Protein AF-A0AAN8GJJ8-F1 (afdb_monomer_lite)

Structure (mmCIF, N/CA/C/O backbone):
data_AF-A0AAN8GJJ8-F1
#
_entry.id   AF-A0AAN8GJJ8-F1
#
loop_
_atom_site.group_PDB
_atom_site.id
_atom_site.type_symbol
_atom_site.label_atom_id
_atom_site.label_alt_id
_atom_site.label_comp_id
_atom_site.label_asym_id
_atom_site.label_entity_id
_atom_site.label_seq_id
_atom_site.pdbx_PDB_ins_code
_atom_site.Cartn_x
_atom_site.Cartn_y
_atom_site.Cartn_z
_atom_site.occupancy
_atom_site.B_iso_or_equiv
_atom_site.auth_seq_id
_atom_site.auth_comp_id
_atom_site.auth_asym_id
_atom_site.auth_atom_id
_atom_site.pdbx_PDB_model_num
ATOM 1 N N . MET A 1 1 ? -5.379 16.843 -16.631 1.00 29.94 1 MET A N 1
ATOM 2 C CA . MET A 1 1 ? -6.095 15.553 -16.731 1.00 29.94 1 MET A CA 1
ATOM 3 C C . MET A 1 1 ? -6.011 14.908 -15.359 1.00 29.94 1 MET A C 1
ATOM 5 O O . MET A 1 1 ? -4.917 14.645 -14.887 1.00 29.94 1 MET A O 1
ATOM 9 N N . SER A 1 2 ? -7.141 14.876 -14.654 1.00 36.12 2 SER A N 1
ATOM 10 C CA . SER A 1 2 ? -7.225 14.644 -13.209 1.00 36.12 2 SER A CA 1
ATOM 11 C C . SER A 1 2 ? -7.318 13.144 -12.927 1.00 36.12 2 SER A C 1
ATOM 13 O O . SER A 1 2 ? -8.387 12.552 -13.065 1.00 36.12 2 SER A O 1
ATOM 15 N N . GLY A 1 3 ? -6.189 12.519 -12.588 1.00 37.41 3 GLY A N 1
ATOM 16 C CA . GLY A 1 3 ? -6.144 11.140 -12.110 1.00 37.41 3 GLY A CA 1
ATOM 17 C C . GLY A 1 3 ? -6.684 11.077 -10.685 1.00 37.41 3 GLY A C 1
ATOM 18 O O . GLY A 1 3 ? -5.934 11.213 -9.725 1.00 37.41 3 GLY A O 1
ATOM 19 N N . ARG A 1 4 ? -8.003 10.930 -10.532 1.00 44.75 4 ARG A N 1
ATOM 20 C CA . ARG A 1 4 ? -8.627 10.644 -9.233 1.00 44.75 4 ARG A CA 1
ATOM 21 C C . ARG A 1 4 ? -8.047 9.333 -8.693 1.00 44.75 4 ARG A C 1
ATOM 23 O O . ARG A 1 4 ? -8.245 8.276 -9.284 1.00 44.75 4 ARG A O 1
ATOM 30 N N . ASN A 1 5 ? -7.354 9.404 -7.560 1.00 48.28 5 ASN A N 1
ATOM 31 C CA . ASN A 1 5 ? -6.846 8.245 -6.829 1.00 48.28 5 ASN A CA 1
ATOM 32 C C . ASN A 1 5 ? -8.023 7.386 -6.323 1.00 48.28 5 ASN A C 1
ATOM 34 O O . ASN A 1 5 ? -8.557 7.632 -5.243 1.00 48.28 5 ASN A O 1
ATOM 38 N N . GLY A 1 6 ? -8.436 6.385 -7.109 1.00 47.00 6 GLY A N 1
ATOM 39 C CA . GLY A 1 6 ? -9.553 5.474 -6.805 1.00 47.00 6 GLY A CA 1
ATOM 40 C C . GLY A 1 6 ? -9.391 4.638 -5.524 1.00 47.00 6 GLY A C 1
ATOM 41 O O . GLY A 1 6 ? -10.379 4.126 -5.003 1.00 47.00 6 GLY A O 1
ATOM 42 N N . LEU A 1 7 ? -8.179 4.561 -4.964 1.00 52.81 7 LEU A N 1
ATOM 43 C CA . LEU A 1 7 ? -7.879 3.847 -3.717 1.00 52.81 7 LEU A CA 1
ATOM 44 C C . LEU A 1 7 ? -8.438 4.544 -2.467 1.00 52.81 7 LEU A C 1
ATOM 46 O O . LEU A 1 7 ? -8.927 3.879 -1.556 1.00 52.81 7 LEU A O 1
ATOM 50 N N . VAL A 1 8 ? -8.448 5.885 -2.455 1.00 54.84 8 VAL A N 1
ATOM 51 C CA . VAL A 1 8 ? -9.035 6.663 -1.352 1.00 54.84 8 VAL A CA 1
ATOM 52 C C . VAL A 1 8 ? -10.521 6.336 -1.222 1.00 54.84 8 VAL A C 1
ATOM 54 O O . VAL A 1 8 ? -11.029 6.226 -0.116 1.00 54.84 8 VAL A O 1
ATOM 57 N N . SER A 1 9 ? -11.223 6.115 -2.335 1.00 55.16 9 SER A N 1
ATOM 58 C CA . SER A 1 9 ? -12.641 5.750 -2.324 1.00 55.16 9 SER A CA 1
ATOM 59 C C . SER A 1 9 ? -12.918 4.347 -1.787 1.00 55.16 9 SER A C 1
ATOM 61 O O . SER A 1 9 ? -13.904 4.197 -1.077 1.00 55.16 9 SER A O 1
ATOM 63 N N . SER A 1 10 ? -12.095 3.336 -2.084 1.00 54.88 10 SER A N 1
ATOM 64 C CA . SER A 1 10 ? -12.319 1.965 -1.590 1.00 54.88 10 SER A CA 1
ATOM 65 C C . SER A 1 10 ? -12.007 1.837 -0.099 1.00 54.88 10 SER A C 1
ATOM 67 O O . SER A 1 10 ? -12.840 1.328 0.644 1.00 54.88 10 SER A O 1
ATOM 69 N N . ILE A 1 11 ? -10.886 2.409 0.359 1.00 64.12 11 ILE A N 1
ATOM 70 C CA . ILE A 1 11 ? -10.545 2.462 1.791 1.00 64.12 11 ILE A CA 1
ATOM 71 C C . ILE A 1 11 ? -11.583 3.297 2.550 1.00 64.12 11 ILE A C 1
ATOM 73 O O . ILE A 1 11 ? -12.114 2.849 3.562 1.00 64.12 11 ILE A O 1
ATOM 77 N N . ARG A 1 12 ? -11.980 4.469 2.030 1.00 64.06 12 ARG A N 1
ATOM 78 C CA . ARG A 1 12 ? -13.067 5.255 2.642 1.00 64.06 12 ARG A CA 1
ATOM 79 C C . ARG A 1 12 ? -14.399 4.527 2.617 1.00 64.06 12 ARG A C 1
ATOM 81 O O . ARG A 1 12 ? -15.183 4.710 3.539 1.00 64.06 12 ARG A O 1
ATOM 88 N N . ARG A 1 13 ? -14.691 3.729 1.587 1.00 63.00 13 ARG A N 1
ATOM 89 C CA . ARG A 1 13 ? -15.903 2.903 1.541 1.00 63.00 13 ARG A CA 1
ATOM 90 C C . ARG A 1 13 ? -15.885 1.831 2.618 1.00 63.00 13 ARG A C 1
ATOM 92 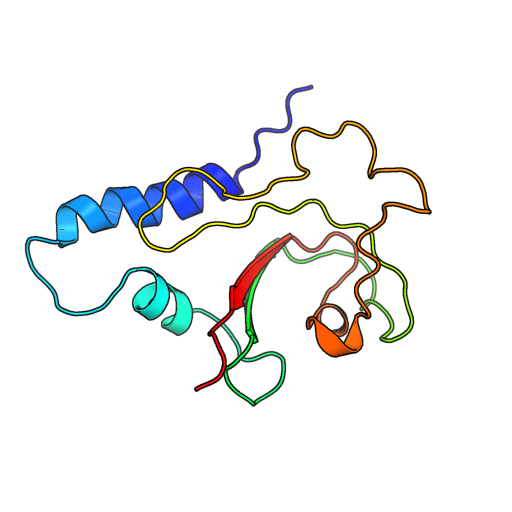O O . ARG A 1 13 ? -16.928 1.654 3.224 1.00 63.00 13 ARG A O 1
ATOM 99 N N . LEU A 1 14 ? -14.755 1.173 2.870 1.00 63.41 14 LEU A N 1
ATOM 100 C CA . LEU A 1 14 ? -14.627 0.216 3.974 1.00 63.41 14 LEU A CA 1
ATOM 101 C C . LEU A 1 14 ? -14.832 0.928 5.315 1.00 63.41 14 LEU A C 1
ATOM 103 O O . LEU A 1 14 ? -15.791 0.626 6.016 1.00 63.41 14 LEU A O 1
ATOM 107 N N . ILE A 1 15 ? -14.078 2.002 5.572 1.00 64.44 15 ILE A N 1
ATOM 108 C CA . ILE A 1 15 ? -14.192 2.798 6.808 1.00 64.44 15 ILE A CA 1
ATOM 109 C C . ILE A 1 15 ? -15.632 3.315 7.027 1.00 64.44 15 ILE A C 1
ATOM 111 O O . ILE A 1 15 ? -1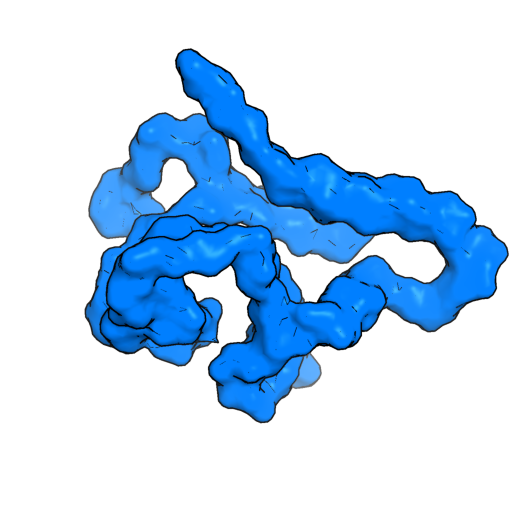6.185 3.194 8.119 1.00 64.44 15 ILE A O 1
ATOM 115 N N . SER A 1 16 ? -16.279 3.863 5.990 1.00 61.47 16 SER A N 1
ATOM 116 C CA . SER A 1 16 ? -17.633 4.443 6.091 1.00 61.47 16 SER A CA 1
ATOM 117 C C . SER A 1 16 ? -18.768 3.414 6.088 1.00 61.47 16 SER A C 1
ATOM 119 O O . SER A 1 16 ? -19.798 3.636 6.729 1.00 61.47 16 SER A O 1
ATOM 121 N N . ALA A 1 17 ? -18.620 2.287 5.385 1.00 58.25 17 ALA A N 1
ATOM 122 C CA . ALA A 1 17 ? -19.568 1.177 5.469 1.00 58.25 17 ALA A CA 1
ATOM 123 C C . ALA A 1 17 ? -19.502 0.518 6.853 1.00 58.25 17 ALA A C 1
ATOM 125 O O . ALA A 1 17 ? -20.533 0.104 7.385 1.00 58.25 17 ALA A O 1
ATOM 126 N N . GLU A 1 18 ? -18.322 0.494 7.469 1.00 57.22 18 GLU A N 1
ATOM 127 C CA . GLU A 1 18 ? -18.098 -0.137 8.764 1.00 57.22 18 GLU A CA 1
ATOM 128 C C . GLU A 1 18 ? -18.510 0.728 9.953 1.00 57.22 18 GLU A C 1
ATOM 130 O O . GLU A 1 18 ? -19.017 0.182 10.930 1.00 57.22 18 GLU A O 1
ATOM 135 N N . GLU A 1 19 ? -18.467 2.065 9.866 1.00 59.62 19 GLU A N 1
ATOM 136 C CA . GLU A 1 19 ? -19.136 2.918 10.866 1.00 59.62 19 GLU A CA 1
ATOM 137 C C . GLU A 1 19 ? -20.628 2.578 11.022 1.00 59.62 19 GLU A C 1
ATOM 139 O O . GLU A 1 19 ? -21.194 2.698 12.111 1.00 59.62 19 GLU A O 1
ATOM 144 N N . ARG A 1 20 ? -21.270 2.093 9.951 1.00 54.94 20 ARG A N 1
ATOM 145 C CA . ARG A 1 20 ? -22.667 1.636 9.980 1.00 54.94 20 ARG A CA 1
ATOM 146 C C . ARG A 1 20 ? -22.810 0.231 10.585 1.00 54.94 20 ARG A C 1
ATOM 148 O O . ARG A 1 20 ? -23.851 -0.046 11.180 1.00 54.94 20 ARG A O 1
ATOM 155 N N . LEU A 1 21 ? -21.780 -0.615 10.482 1.00 51.88 21 LEU A N 1
ATOM 156 C CA . LEU A 1 21 ? -21.692 -1.977 11.044 1.00 51.88 21 LEU A CA 1
ATOM 157 C C . LEU A 1 21 ? -21.155 -2.035 12.484 1.00 51.88 21 LEU A C 1
ATOM 159 O O . LEU A 1 21 ? -21.395 -3.034 13.163 1.00 51.88 21 LEU A O 1
ATOM 163 N N . ARG A 1 22 ? -20.533 -0.960 12.997 1.00 54.03 22 ARG A N 1
ATOM 164 C CA . ARG A 1 22 ? -20.157 -0.778 14.420 1.00 54.03 22 ARG A CA 1
ATOM 165 C C . ARG A 1 22 ? -21.319 -0.992 15.395 1.00 54.03 22 ARG A C 1
ATOM 167 O O . ARG A 1 22 ? -21.105 -1.133 16.593 1.00 54.03 22 ARG A O 1
ATOM 174 N N . ARG A 1 23 ? -22.557 -1.014 14.899 1.00 54.28 23 ARG A N 1
ATOM 175 C CA . ARG A 1 23 ? -23.749 -1.327 15.690 1.00 54.28 23 ARG A CA 1
ATOM 176 C C . ARG A 1 23 ? -23.981 -2.830 15.889 1.00 54.28 23 ARG A C 1
ATOM 178 O O . ARG A 1 23 ? -24.873 -3.158 16.663 1.00 54.28 23 ARG A O 1
ATOM 185 N N . THR A 1 24 ? -23.241 -3.727 15.220 1.00 55.31 24 THR A N 1
ATOM 186 C CA . THR A 1 24 ? -23.624 -5.153 15.168 1.00 55.31 24 THR A CA 1
ATOM 187 C C . THR A 1 24 ? -22.531 -6.237 15.267 1.00 55.31 24 THR A C 1
ATOM 189 O O . THR A 1 24 ? -22.916 -7.319 15.686 1.00 55.31 24 THR A O 1
ATOM 192 N N . HIS A 1 25 ? -21.228 -6.059 14.963 1.00 56.31 25 HIS A N 1
ATOM 193 C CA . HIS A 1 25 ? -20.255 -7.191 15.038 1.00 56.31 25 HIS A CA 1
ATOM 194 C C . HIS A 1 25 ? -18.795 -6.831 15.425 1.00 56.31 25 HIS A C 1
ATOM 196 O O . HIS A 1 25 ? -18.411 -5.668 15.433 1.00 56.31 25 HIS A O 1
ATOM 202 N N . SER A 1 26 ? -18.021 -7.865 15.792 1.00 65.50 26 SER A N 1
ATOM 203 C CA . SER A 1 26 ? -16.989 -7.954 16.847 1.00 65.50 26 SER A CA 1
ATOM 204 C C . SER A 1 26 ? -15.505 -7.973 16.413 1.00 65.50 26 SER A C 1
ATOM 206 O O . SER A 1 26 ? -14.673 -8.446 17.180 1.00 65.50 26 SER A O 1
ATOM 208 N N . THR A 1 27 ? -15.161 -7.508 15.212 1.00 75.12 27 THR A N 1
ATOM 209 C CA . THR A 1 27 ? -13.781 -7.528 14.662 1.00 75.12 27 THR A CA 1
ATOM 210 C C . THR A 1 27 ? -13.414 -6.172 14.072 1.00 75.12 27 THR A C 1
ATOM 212 O O . THR A 1 27 ? -14.294 -5.467 13.571 1.00 75.12 27 THR A O 1
ATOM 215 N N . SER A 1 28 ? -12.135 -5.802 14.139 1.00 82.44 28 SER A N 1
ATOM 216 C CA . SER A 1 28 ? -11.660 -4.478 13.718 1.00 82.44 28 SER A CA 1
ATOM 217 C C . SER A 1 28 ? -11.630 -4.310 12.182 1.00 82.44 28 SER A C 1
ATOM 219 O O . SER A 1 28 ? -11.558 -5.311 11.463 1.00 82.44 28 SER A O 1
ATOM 221 N N . PRO A 1 29 ? -11.659 -3.073 11.641 1.00 81.00 29 PRO A N 1
ATOM 222 C CA . PRO A 1 29 ? -11.549 -2.813 10.203 1.00 81.00 29 PRO A CA 1
ATOM 223 C C . PRO A 1 29 ? -10.334 -3.468 9.551 1.00 81.00 29 PRO A C 1
ATOM 225 O O . PRO A 1 29 ? -10.431 -4.072 8.482 1.00 81.00 29 PRO A O 1
ATOM 228 N N . PHE A 1 30 ? -9.164 -3.382 10.191 1.00 84.94 30 PHE A N 1
ATOM 229 C CA . PHE A 1 30 ? -7.967 -4.005 9.644 1.00 84.94 30 PHE A CA 1
ATOM 230 C C . PHE A 1 30 ? -8.026 -5.524 9.772 1.00 84.94 30 PHE A C 1
ATOM 232 O O . PHE A 1 30 ? -7.599 -6.195 8.842 1.00 84.94 30 PHE A O 1
ATOM 239 N N . GLU A 1 31 ? -8.611 -6.096 10.828 1.00 83.94 31 GLU A N 1
ATOM 240 C CA . GLU A 1 31 ? -8.850 -7.546 10.889 1.00 83.94 31 GLU A CA 1
ATOM 241 C C . GLU A 1 31 ? -9.746 -8.046 9.753 1.00 83.94 31 GLU A C 1
ATOM 243 O O . GLU A 1 31 ? -9.474 -9.104 9.188 1.00 83.94 31 GLU A O 1
ATOM 248 N N . GLN A 1 32 ? -10.783 -7.291 9.385 1.00 82.06 32 GLN A N 1
ATOM 249 C CA . GLN A 1 32 ? -11.648 -7.628 8.253 1.00 82.06 32 GLN A CA 1
ATOM 250 C C . GLN A 1 32 ? -10.886 -7.551 6.929 1.00 82.06 32 GLN A C 1
ATOM 252 O O . GLN A 1 32 ? -10.945 -8.489 6.135 1.00 82.06 32 GLN A O 1
ATOM 257 N N . LEU A 1 33 ? -10.108 -6.484 6.726 1.00 81.25 33 LEU A N 1
ATOM 258 C CA . LEU A 1 33 ? -9.256 -6.336 5.547 1.00 81.25 33 LEU A CA 1
ATOM 259 C C . LEU A 1 33 ? -8.251 -7.492 5.428 1.00 81.25 33 LEU A C 1
ATOM 261 O O . LEU A 1 33 ? -8.113 -8.075 4.357 1.00 81.25 33 LEU A O 1
ATOM 265 N N . ARG A 1 34 ? -7.598 -7.885 6.531 1.00 85.56 34 ARG A N 1
ATOM 266 C CA . ARG A 1 34 ? -6.603 -8.974 6.559 1.00 85.56 34 ARG A CA 1
ATOM 267 C C . ARG A 1 34 ? -7.139 -10.297 6.008 1.00 85.56 34 ARG A C 1
ATOM 269 O O . ARG A 1 34 ? -6.358 -11.054 5.443 1.00 85.56 34 ARG A O 1
ATOM 276 N N . GLN A 1 35 ? -8.439 -10.576 6.132 1.00 84.75 35 GLN A N 1
ATOM 277 C CA . GLN A 1 35 ? -9.055 -11.809 5.613 1.00 84.75 35 GLN A CA 1
ATOM 278 C C . GLN A 1 35 ? -9.007 -11.911 4.081 1.00 84.75 35 GLN A C 1
ATOM 280 O O . GLN A 1 35 ? -9.160 -13.002 3.537 1.00 84.75 35 GLN A O 1
ATOM 285 N N . GLN A 1 36 ? -8.810 -10.788 3.389 1.00 82.12 36 GLN A N 1
ATOM 286 C CA . GLN A 1 36 ? -8.766 -10.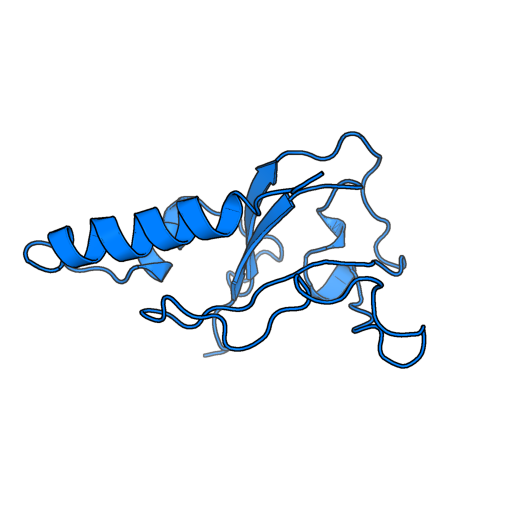699 1.928 1.00 82.12 36 GLN A CA 1
ATOM 287 C C . GLN A 1 36 ? -7.331 -10.593 1.386 1.00 82.12 36 GLN A C 1
ATOM 289 O O . GLN A 1 36 ? -7.132 -10.576 0.173 1.00 82.12 36 GLN A O 1
ATOM 294 N N . MET A 1 37 ? -6.328 -10.528 2.267 1.00 87.62 37 MET A N 1
ATOM 295 C CA . MET A 1 37 ? -4.932 -10.295 1.903 1.00 87.62 37 MET A CA 1
ATOM 296 C C . MET A 1 37 ? -4.106 -11.582 1.953 1.00 87.62 37 MET A C 1
ATOM 298 O O . MET A 1 37 ? -4.392 -12.505 2.712 1.00 87.62 37 MET A O 1
ATOM 302 N N . SER A 1 38 ? -3.039 -11.620 1.160 1.00 89.25 38 SER A N 1
ATOM 303 C CA . SER A 1 38 ? -2.054 -12.703 1.155 1.00 89.25 38 SER A CA 1
ATOM 304 C C . SER A 1 38 ? -0.821 -12.318 1.963 1.00 89.25 38 SER A C 1
ATOM 306 O O . SER A 1 38 ? -0.379 -11.171 1.913 1.00 89.25 38 SER A O 1
ATOM 308 N N . ASP A 1 39 ? -0.258 -13.274 2.697 1.00 89.38 39 ASP A N 1
ATOM 309 C CA . ASP A 1 39 ? 0.996 -13.087 3.425 1.00 89.38 39 ASP A CA 1
ATOM 310 C C . ASP A 1 39 ? 2.183 -13.101 2.459 1.00 89.38 39 ASP A C 1
ATOM 312 O O . ASP A 1 39 ? 2.374 -14.065 1.716 1.00 89.38 39 ASP A O 1
ATOM 316 N N . VAL A 1 40 ? 2.949 -12.010 2.446 1.00 86.56 40 VAL A N 1
ATOM 317 C CA . VAL A 1 40 ? 4.050 -11.821 1.493 1.00 86.56 40 VAL A CA 1
ATOM 318 C C . VAL A 1 40 ? 5.351 -12.435 2.001 1.00 86.56 40 VAL A C 1
ATOM 320 O O . VAL A 1 40 ? 6.151 -12.914 1.201 1.00 86.56 40 VAL A O 1
ATOM 323 N N . LEU A 1 41 ? 5.573 -12.407 3.318 1.00 83.00 41 LEU A N 1
ATOM 324 C CA . LEU A 1 41 ? 6.820 -12.863 3.941 1.00 83.00 41 LEU A CA 1
ATOM 325 C C . LEU A 1 41 ? 6.669 -14.217 4.648 1.00 83.00 41 LEU A C 1
ATOM 327 O O . LEU A 1 41 ? 7.669 -14.862 4.954 1.00 83.00 41 LEU A O 1
ATOM 331 N N . GLY A 1 42 ? 5.434 -14.666 4.881 1.00 86.38 42 GLY A N 1
ATOM 332 C CA . GLY A 1 42 ? 5.125 -15.912 5.585 1.00 86.38 42 GLY A CA 1
ATOM 333 C C . GLY A 1 42 ? 5.131 -15.784 7.113 1.00 86.38 42 GLY A C 1
ATOM 334 O O . GLY A 1 42 ? 5.028 -16.799 7.802 1.00 86.38 42 GLY A O 1
ATOM 335 N N . ASP A 1 43 ? 5.279 -14.567 7.647 1.00 86.00 43 ASP A N 1
ATOM 336 C CA . ASP A 1 43 ? 5.333 -14.259 9.082 1.00 86.00 43 ASP A CA 1
ATOM 337 C C . ASP A 1 43 ? 4.091 -13.507 9.597 1.00 86.00 43 ASP A C 1
ATOM 339 O O . ASP A 1 43 ? 4.025 -13.141 10.770 1.00 86.00 43 ASP A O 1
ATOM 343 N N . GLN A 1 44 ? 3.098 -13.276 8.732 1.00 87.44 44 GLN A N 1
ATOM 344 C CA . GLN A 1 44 ? 1.898 -12.469 8.974 1.00 87.44 44 GLN A CA 1
ATOM 345 C C . GLN A 1 44 ? 2.154 -11.005 9.374 1.00 87.44 44 GLN A C 1
ATOM 347 O O . GLN A 1 44 ? 1.212 -10.303 9.766 1.00 87.44 44 GLN A O 1
ATOM 352 N N . GLY A 1 45 ? 3.395 -10.526 9.266 1.00 86.44 45 GLY A N 1
ATOM 353 C CA . GLY A 1 45 ? 3.778 -9.151 9.562 1.00 86.44 45 GLY A CA 1
ATOM 354 C C . GLY A 1 45 ? 3.362 -8.189 8.453 1.00 86.44 45 GLY A C 1
ATOM 355 O O . GLY A 1 45 ? 2.904 -7.082 8.746 1.00 86.44 45 GLY A O 1
ATOM 356 N N . ILE A 1 46 ? 3.464 -8.630 7.191 1.00 87.19 46 ILE A N 1
ATOM 357 C CA . ILE A 1 46 ? 3.071 -7.863 6.002 1.00 87.19 46 ILE A CA 1
ATOM 358 C C . ILE A 1 46 ? 2.102 -8.683 5.150 1.00 87.19 46 ILE A C 1
ATOM 360 O O . ILE A 1 46 ? 2.486 -9.661 4.506 1.00 87.19 46 ILE A O 1
ATOM 364 N N . LEU A 1 47 ? 0.850 -8.229 5.089 1.00 87.81 47 LEU A N 1
ATOM 365 C CA . LEU A 1 47 ? -0.147 -8.775 4.172 1.00 87.81 47 LEU A CA 1
ATOM 366 C C . LEU A 1 47 ? -0.376 -7.820 2.995 1.00 87.81 47 LEU A C 1
ATOM 368 O O . LEU A 1 47 ? -0.339 -6.600 3.174 1.00 87.81 47 LEU A O 1
ATOM 372 N N . LYS A 1 48 ? -0.644 -8.368 1.806 1.00 87.69 48 LYS A N 1
ATOM 373 C CA . LYS A 1 48 ? -0.847 -7.635 0.546 1.00 87.69 48 LYS A CA 1
ATOM 374 C C . LYS A 1 48 ? -2.133 -8.066 -0.164 1.00 87.69 48 LYS A C 1
ATOM 376 O O . LYS A 1 48 ? -2.425 -9.253 -0.275 1.00 87.69 48 LYS A O 1
ATOM 381 N N . GLU A 1 49 ? -2.862 -7.095 -0.704 1.00 86.62 49 GLU A N 1
ATOM 382 C CA . GLU A 1 49 ? -3.925 -7.303 -1.697 1.00 86.62 49 GLU A CA 1
ATOM 383 C C . GLU A 1 49 ? -3.571 -6.527 -2.970 1.00 86.62 49 GLU A C 1
ATOM 385 O O . GLU A 1 49 ? -3.284 -5.325 -2.915 1.00 86.62 49 GLU A O 1
ATOM 390 N N . VAL A 1 50 ? -3.599 -7.208 -4.120 1.00 85.19 50 VAL A N 1
ATOM 391 C CA . VAL A 1 50 ? -3.411 -6.585 -5.437 1.00 85.19 50 VAL A CA 1
ATOM 392 C C . VAL A 1 50 ? -4.732 -5.961 -5.880 1.00 85.19 50 VAL A C 1
ATOM 394 O O . VAL A 1 50 ? -5.698 -6.667 -6.152 1.00 85.19 50 VAL A O 1
ATOM 397 N N . ILE A 1 51 ? -4.773 -4.631 -5.976 1.00 83.62 51 ILE A N 1
ATOM 398 C CA . ILE A 1 51 ? -5.964 -3.883 -6.413 1.00 83.62 51 ILE A CA 1
ATOM 399 C C . ILE A 1 51 ? -6.002 -3.766 -7.937 1.00 83.62 51 ILE A C 1
ATOM 401 O O . ILE A 1 51 ? -7.067 -3.814 -8.550 1.00 83.62 51 ILE A O 1
ATOM 405 N N . GLN A 1 52 ? -4.835 -3.573 -8.548 1.00 83.69 52 GLN A N 1
ATOM 406 C CA . GLN A 1 52 ? -4.663 -3.534 -9.992 1.00 83.69 52 GLN A CA 1
ATOM 407 C C . GLN A 1 52 ? -3.347 -4.237 -10.333 1.00 83.69 52 GLN A C 1
ATOM 409 O O . GLN A 1 52 ? -2.306 -3.773 -9.853 1.00 83.69 52 GLN A O 1
ATOM 414 N N . PRO A 1 53 ? -3.381 -5.323 -11.128 1.00 83.06 53 PRO A N 1
ATOM 415 C CA . PRO A 1 53 ? -2.162 -5.981 -11.574 1.00 83.06 53 PRO A CA 1
ATOM 416 C C . PRO A 1 53 ? -1.336 -5.021 -12.434 1.00 83.06 53 PRO A C 1
ATOM 418 O O . PRO A 1 53 ? -1.896 -4.172 -13.135 1.00 83.06 53 PRO A O 1
ATOM 421 N N . GLY A 1 54 ? -0.015 -5.147 -12.346 1.00 84.38 54 GLY A N 1
ATOM 422 C CA . GLY A 1 54 ? 0.888 -4.530 -13.310 1.00 84.38 54 GLY A CA 1
ATOM 423 C C . GLY A 1 54 ? 0.909 -5.328 -14.615 1.00 84.38 54 GLY A C 1
ATOM 424 O O . GLY A 1 54 ? 0.527 -6.494 -14.641 1.00 84.38 54 GLY A O 1
ATOM 425 N N . ASP A 1 55 ? 1.375 -4.702 -15.693 1.00 84.38 55 ASP A N 1
ATOM 426 C CA . ASP A 1 55 ? 1.575 -5.369 -16.992 1.00 84.38 55 ASP A CA 1
ATOM 427 C C . ASP A 1 55 ? 3.061 -5.680 -17.268 1.00 84.38 55 ASP A C 1
ATOM 429 O O . ASP A 1 55 ? 3.415 -6.200 -18.329 1.00 84.38 55 ASP A O 1
ATOM 433 N N . GLY A 1 56 ? 3.959 -5.320 -16.344 1.00 82.00 56 GLY A N 1
ATOM 434 C CA . GLY A 1 56 ? 5.400 -5.516 -16.501 1.00 82.00 56 GLY A CA 1
ATOM 435 C C . GLY A 1 56 ? 5.953 -6.718 -15.734 1.00 82.00 56 GLY A C 1
ATOM 436 O O . GLY A 1 56 ? 5.227 -7.378 -15.000 1.00 82.00 56 GLY A O 1
ATOM 437 N N . PRO A 1 57 ? 7.254 -7.015 -15.899 1.00 82.50 57 PRO A N 1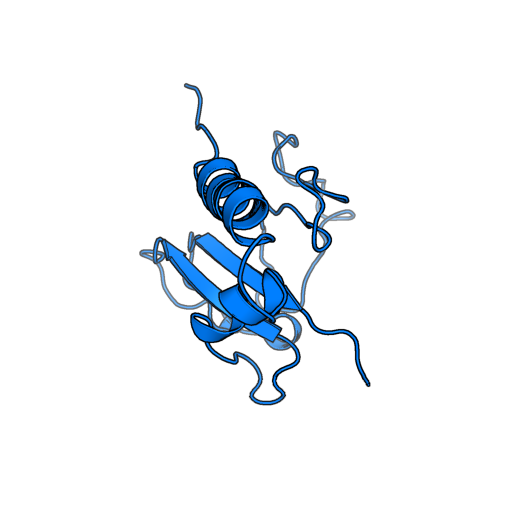
ATOM 438 C CA . PRO A 1 57 ? 7.883 -8.130 -15.207 1.00 82.50 57 PRO A CA 1
ATOM 439 C C . PRO A 1 57 ? 7.933 -7.896 -13.686 1.00 82.50 57 PRO A C 1
ATOM 441 O O . PRO A 1 57 ? 7.923 -6.734 -13.252 1.00 82.50 57 PRO A O 1
ATOM 444 N N . PRO A 1 58 ? 8.095 -8.976 -12.899 1.00 83.25 58 PRO A N 1
ATOM 445 C CA . PRO A 1 58 ? 8.330 -8.879 -11.466 1.00 83.25 58 PRO A CA 1
ATOM 446 C C . PRO A 1 58 ? 9.532 -7.990 -11.150 1.00 83.25 58 PRO A C 1
ATOM 448 O O . PRO A 1 58 ? 10.564 -8.036 -11.833 1.00 83.25 58 PRO A O 1
ATOM 451 N N . VAL A 1 59 ? 9.411 -7.191 -10.095 1.00 83.12 59 VAL A N 1
ATOM 452 C CA . VAL A 1 59 ? 10.477 -6.314 -9.613 1.00 83.12 59 VAL A CA 1
ATOM 453 C C . VAL A 1 59 ? 11.600 -7.161 -8.992 1.00 83.12 59 VAL A C 1
ATOM 455 O O . VAL A 1 59 ? 11.353 -7.895 -8.036 1.00 83.12 59 VAL A O 1
ATOM 458 N N . PRO A 1 60 ? 12.856 -7.049 -9.469 1.00 81.69 60 PRO A N 1
ATOM 459 C CA . PRO A 1 60 ? 13.983 -7.756 -8.862 1.00 81.69 60 PRO A CA 1
ATOM 460 C C . PRO A 1 60 ? 14.202 -7.358 -7.395 1.00 81.69 60 PRO A C 1
ATOM 462 O O . PRO A 1 60 ? 14.082 -6.185 -7.047 1.00 81.69 60 PRO A O 1
ATOM 465 N N . GLU A 1 61 ? 14.616 -8.301 -6.545 1.00 79.25 61 GLU A N 1
ATOM 466 C CA . GLU A 1 61 ? 14.815 -8.065 -5.101 1.00 79.25 61 GLU A CA 1
ATOM 467 C C . GLU A 1 61 ? 15.794 -6.920 -4.793 1.00 79.25 61 GLU A C 1
ATOM 469 O O . GLU A 1 61 ? 15.598 -6.157 -3.852 1.00 79.25 61 GLU A O 1
ATOM 474 N N . ASN A 1 62 ? 16.833 -6.761 -5.615 1.00 78.81 62 ASN A N 1
ATOM 475 C CA . ASN A 1 62 ? 17.852 -5.720 -5.472 1.00 78.81 62 ASN A CA 1
ATOM 476 C C . ASN A 1 62 ? 17.511 -4.413 -6.214 1.00 78.81 62 ASN A C 1
ATOM 478 O O . ASN A 1 62 ? 18.345 -3.503 -6.286 1.00 78.81 62 ASN A O 1
ATOM 482 N N . ALA A 1 63 ? 16.320 -4.318 -6.807 1.00 76.75 63 ALA A N 1
ATOM 483 C CA . ALA A 1 63 ? 15.900 -3.134 -7.530 1.00 76.75 63 ALA A CA 1
ATOM 484 C C . ALA A 1 63 ? 15.569 -1.986 -6.573 1.00 76.75 63 ALA A C 1
ATOM 486 O O . ALA A 1 63 ? 15.228 -2.155 -5.406 1.00 76.75 63 ALA A O 1
ATOM 487 N N . SER A 1 64 ? 15.658 -0.768 -7.099 1.00 76.19 64 SER A N 1
ATOM 488 C CA . SER A 1 64 ? 15.187 0.425 -6.403 1.00 76.19 64 SER A CA 1
ATOM 489 C C . SER A 1 64 ? 13.886 0.881 -7.021 1.00 76.19 64 SER A C 1
ATOM 491 O O . SER A 1 64 ? 13.852 1.259 -8.190 1.00 76.19 64 SER A O 1
ATOM 493 N N . VAL A 1 65 ? 12.825 0.868 -6.224 1.00 76.88 65 VAL A N 1
ATOM 494 C CA . VAL A 1 65 ? 11.484 1.228 -6.680 1.00 76.88 65 VAL A CA 1
ATOM 495 C C . VAL A 1 65 ? 11.160 2.692 -6.396 1.00 76.88 65 VAL A C 1
ATOM 497 O O . VAL A 1 65 ? 11.739 3.330 -5.514 1.00 76.88 65 VAL A O 1
ATOM 500 N N . ILE A 1 66 ? 10.229 3.235 -7.176 1.00 76.88 66 ILE A N 1
ATOM 501 C CA . ILE A 1 66 ? 9.534 4.488 -6.878 1.00 76.88 66 ILE A CA 1
ATOM 502 C C . ILE A 1 66 ? 8.089 4.111 -6.604 1.00 76.88 66 ILE A C 1
ATOM 504 O O . ILE A 1 66 ? 7.469 3.441 -7.424 1.00 76.88 66 ILE A O 1
ATOM 508 N N . ALA A 1 67 ? 7.553 4.558 -5.473 1.00 77.00 67 ALA A N 1
ATOM 509 C CA . ALA A 1 67 ? 6.173 4.291 -5.107 1.00 77.00 67 ALA A CA 1
ATOM 510 C C . ALA A 1 67 ? 5.460 5.577 -4.689 1.00 77.00 67 ALA A C 1
ATOM 512 O O . ALA A 1 67 ? 5.959 6.360 -3.874 1.00 77.00 67 ALA A O 1
ATOM 513 N N . HIS A 1 68 ? 4.250 5.757 -5.213 1.00 81.50 68 HIS A N 1
ATOM 514 C CA . HIS A 1 68 ? 3.274 6.642 -4.596 1.00 81.50 68 HIS A CA 1
ATOM 515 C C . HIS A 1 68 ? 2.527 5.858 -3.522 1.00 81.50 68 HIS A C 1
ATOM 517 O O . HIS A 1 68 ? 2.002 4.783 -3.802 1.00 81.50 68 HIS A O 1
ATOM 523 N N . TYR A 1 69 ? 2.462 6.392 -2.305 1.00 83.56 69 TYR A N 1
ATOM 524 C CA . TYR A 1 69 ? 1.800 5.722 -1.192 1.00 83.56 69 TYR A CA 1
ATOM 525 C C . TYR A 1 69 ? 0.999 6.702 -0.340 1.00 83.56 69 TYR A C 1
ATOM 527 O O . TYR A 1 69 ? 1.210 7.917 -0.371 1.00 83.56 69 TYR A O 1
ATOM 535 N N . SER A 1 70 ? 0.076 6.145 0.436 1.00 84.56 70 SER A N 1
ATOM 536 C CA . SER A 1 70 ? -0.641 6.828 1.507 1.00 84.56 70 SER A CA 1
ATOM 537 C C . SER A 1 70 ? -0.756 5.861 2.683 1.00 84.56 70 SER A C 1
ATOM 539 O O . SER A 1 70 ? -1.316 4.779 2.525 1.00 84.56 70 SER A O 1
ATOM 541 N N . GLY A 1 71 ? -0.198 6.227 3.835 1.00 87.19 71 GLY A N 1
ATOM 542 C CA . GLY A 1 71 ? -0.258 5.439 5.064 1.00 87.19 71 GLY A CA 1
ATOM 543 C C . GLY A 1 71 ? -1.452 5.853 5.916 1.00 87.19 71 GLY A C 1
ATOM 544 O O . GLY A 1 71 ? -1.625 7.039 6.191 1.00 87.19 71 GLY A O 1
ATOM 545 N N . PHE A 1 72 ? -2.263 4.888 6.347 1.00 86.25 72 PHE A N 1
ATOM 546 C CA . PHE A 1 72 ? -3.437 5.110 7.195 1.00 86.25 72 PHE A CA 1
ATOM 547 C C . PHE A 1 72 ? -3.268 4.396 8.533 1.00 86.25 72 PHE A C 1
ATOM 549 O O . PHE A 1 72 ? -2.715 3.300 8.592 1.00 86.25 72 PHE A O 1
ATOM 556 N N . LEU A 1 73 ? -3.770 5.020 9.597 1.00 85.50 73 LEU A N 1
ATOM 557 C CA . LEU A 1 73 ? -3.980 4.354 10.879 1.00 85.50 73 LEU A CA 1
ATOM 558 C C . LEU A 1 73 ? -5.393 3.776 10.917 1.00 85.50 73 LEU A C 1
ATOM 560 O O . LEU A 1 73 ? -6.303 4.305 10.272 1.00 85.50 73 LEU A O 1
ATOM 564 N N . GLU A 1 74 ? -5.581 2.708 11.686 1.00 82.12 74 GLU A N 1
ATOM 565 C CA . GLU A 1 74 ? -6.905 2.126 11.871 1.00 82.12 74 GLU A CA 1
ATOM 566 C C . GLU A 1 74 ? -7.867 3.178 12.439 1.00 82.12 74 GLU A C 1
ATOM 568 O O . GLU A 1 74 ? -7.505 3.956 13.324 1.00 82.12 74 GLU A O 1
ATOM 573 N N . TYR A 1 75 ? -9.089 3.222 11.902 1.00 80.44 75 TYR A N 1
ATOM 574 C CA . TYR A 1 75 ? -10.129 4.205 12.240 1.00 80.44 75 TYR A CA 1
ATOM 575 C C . TYR A 1 75 ? -9.847 5.662 11.844 1.00 80.44 75 TYR A C 1
ATOM 577 O O . TYR A 1 75 ? -10.651 6.532 12.175 1.00 80.44 75 TYR A O 1
ATOM 585 N N . SER A 1 76 ? -8.764 5.936 11.113 1.00 81.75 76 SER A N 1
ATOM 586 C CA . SER A 1 76 ? -8.504 7.252 10.528 1.00 81.75 76 SER A CA 1
ATOM 587 C C . SER A 1 76 ? -8.860 7.261 9.045 1.00 81.75 76 SER A C 1
ATOM 589 O O . SER A 1 76 ? -8.340 6.472 8.257 1.00 81.75 76 SER A O 1
ATOM 591 N N . ASP A 1 77 ? -9.708 8.201 8.635 1.00 76.69 77 ASP A N 1
ATOM 592 C CA . ASP A 1 77 ? -10.028 8.457 7.226 1.00 76.69 77 ASP A CA 1
ATOM 593 C C . ASP A 1 77 ? -9.018 9.405 6.543 1.00 76.69 77 ASP A C 1
ATOM 595 O O . ASP A 1 77 ? -9.083 9.637 5.324 1.00 76.69 77 ASP A O 1
ATOM 599 N N . GLN A 1 78 ? -8.064 9.926 7.323 1.00 80.62 78 GLN A N 1
ATOM 600 C CA . GLN A 1 78 ? -6.954 10.760 6.877 1.00 80.62 78 GLN A CA 1
ATOM 601 C C . GLN A 1 78 ? -5.624 9.999 6.966 1.00 80.62 78 GLN A C 1
ATOM 603 O O . GLN A 1 78 ? -5.362 9.335 7.976 1.00 80.62 78 GLN A O 1
ATOM 608 N N . PRO A 1 79 ? -4.767 10.095 5.931 1.00 84.56 79 PRO A N 1
ATOM 609 C CA . PRO A 1 79 ? -3.455 9.474 5.972 1.00 84.56 79 PRO A CA 1
ATOM 610 C C . PRO A 1 79 ? -2.537 10.213 6.952 1.00 84.56 79 PRO A C 1
ATOM 612 O O . PRO A 1 79 ? -2.553 11.444 7.003 1.00 84.56 79 PRO A O 1
ATOM 615 N N . PHE A 1 80 ? -1.698 9.476 7.683 1.00 84.12 80 PHE A N 1
ATOM 616 C CA . PHE A 1 80 ? -0.647 10.075 8.514 1.00 84.12 80 PHE A CA 1
ATOM 617 C C . PHE A 1 80 ? 0.554 10.534 7.667 1.00 84.12 80 PHE A C 1
ATOM 619 O O . PHE A 1 80 ? 1.250 11.474 8.038 1.00 84.12 80 PHE A O 1
ATOM 626 N N . GLU A 1 81 ? 0.774 9.900 6.509 1.00 84.06 81 GLU A N 1
ATOM 627 C CA . GLU A 1 81 ? 1.806 10.255 5.529 1.00 84.06 81 GLU A CA 1
ATOM 628 C C . GLU A 1 81 ? 1.305 9.928 4.112 1.00 84.06 81 GLU A C 1
ATOM 630 O O . GLU A 1 81 ? 0.634 8.917 3.896 1.00 84.06 81 GLU A O 1
ATOM 635 N N . THR A 1 82 ? 1.595 10.778 3.122 1.00 83.69 82 THR A N 1
ATOM 636 C CA . THR A 1 82 ? 1.266 10.498 1.715 1.00 83.69 82 THR A CA 1
ATOM 637 C C . THR A 1 82 ? 2.213 11.199 0.747 1.00 83.69 82 THR A C 1
ATOM 639 O O . THR A 1 82 ? 2.551 12.368 0.929 1.00 83.69 82 THR A O 1
ATOM 642 N N . THR A 1 83 ? 2.589 10.510 -0.331 1.00 81.31 83 THR A N 1
ATOM 643 C CA . THR A 1 83 ? 3.373 11.073 -1.444 1.00 81.31 83 THR A CA 1
ATOM 644 C C . THR A 1 83 ? 2.522 11.384 -2.673 1.00 81.31 83 THR A C 1
ATOM 646 O O . THR A 1 83 ? 3.041 11.848 -3.685 1.00 81.31 83 THR A O 1
ATOM 649 N N . THR A 1 84 ? 1.200 11.186 -2.611 1.00 73.44 84 THR A N 1
ATOM 650 C CA . THR A 1 84 ? 0.300 11.404 -3.761 1.00 73.44 84 THR A CA 1
ATOM 651 C C . THR A 1 84 ? 0.192 12.864 -4.200 1.00 73.44 84 THR A C 1
ATOM 653 O O . THR A 1 84 ? -0.268 13.133 -5.305 1.00 73.44 84 THR A O 1
ATOM 656 N N . ASN A 1 85 ? 0.584 13.809 -3.341 1.00 69.25 85 ASN A N 1
ATOM 657 C CA . ASN A 1 85 ? 0.573 15.244 -3.646 1.00 69.25 85 ASN A CA 1
ATOM 658 C C . ASN A 1 85 ? 1.905 15.733 -4.239 1.00 69.25 85 ASN A C 1
ATOM 660 O O . ASN A 1 85 ? 2.010 16.893 -4.637 1.00 69.25 85 ASN A O 1
ATOM 664 N N . LEU A 1 86 ? 2.923 14.869 -4.292 1.00 66.31 86 LEU A N 1
ATOM 665 C CA . LEU A 1 86 ? 4.225 15.196 -4.854 1.00 66.31 86 LEU A CA 1
ATOM 666 C C . LEU A 1 86 ? 4.194 14.961 -6.367 1.00 66.31 86 LEU A C 1
ATOM 668 O O . LEU A 1 86 ? 3.884 13.870 -6.840 1.00 66.31 86 LEU A O 1
ATOM 672 N N . LYS A 1 87 ? 4.493 16.019 -7.128 1.00 57.97 87 LYS A N 1
ATOM 673 C CA . LYS A 1 87 ? 4.462 16.012 -8.601 1.00 57.97 87 LYS A CA 1
ATOM 674 C C . LYS A 1 87 ? 5.597 15.182 -9.210 1.00 57.97 87 LYS A C 1
ATOM 676 O O . LYS A 1 87 ? 5.454 14.667 -10.311 1.00 57.97 87 LYS A O 1
ATOM 681 N N . TYR A 1 88 ? 6.689 15.059 -8.466 1.00 55.41 88 TYR A N 1
ATOM 682 C CA . TYR A 1 88 ? 7.799 14.156 -8.717 1.00 55.41 88 TYR A CA 1
ATOM 683 C C . TYR A 1 88 ? 8.097 13.432 -7.403 1.00 55.41 88 TYR A C 1
ATOM 685 O O . TYR A 1 88 ? 7.924 14.043 -6.341 1.00 55.41 88 TYR A O 1
ATOM 693 N N . PRO A 1 89 ? 8.517 12.157 -7.435 1.00 53.56 89 PRO A N 1
ATOM 694 C CA . PRO A 1 89 ? 9.126 11.555 -6.259 1.00 53.56 89 PRO A CA 1
ATOM 695 C C . PRO A 1 89 ? 10.276 12.468 -5.807 1.00 53.56 89 PRO A C 1
ATOM 697 O O . PRO A 1 89 ? 10.932 13.071 -6.659 1.00 53.56 89 PRO A O 1
ATOM 700 N N . PRO A 1 90 ? 10.476 12.648 -4.495 1.00 54.72 90 PRO A N 1
ATOM 701 C CA . PRO A 1 90 ? 11.522 13.537 -4.011 1.00 54.72 90 PRO A CA 1
ATOM 702 C C . PRO A 1 90 ? 12.892 13.064 -4.543 1.00 54.72 90 PRO A C 1
ATOM 704 O O . PRO A 1 90 ? 13.037 11.872 -4.835 1.00 54.72 90 PRO A O 1
ATOM 707 N N . ASP A 1 91 ? 13.835 14.001 -4.738 1.00 49.28 91 ASP A N 1
ATOM 708 C CA . ASP A 1 91 ? 15.161 13.766 -5.347 1.00 49.28 91 ASP A CA 1
ATOM 709 C C . ASP A 1 91 ? 15.832 12.492 -4.804 1.00 49.28 91 ASP A C 1
ATOM 711 O O . ASP A 1 91 ? 15.521 12.058 -3.697 1.00 49.28 91 ASP A O 1
ATOM 715 N N . ASP A 1 92 ? 16.756 11.883 -5.558 1.00 49.44 92 ASP A N 1
ATOM 716 C CA . ASP A 1 92 ? 17.350 10.563 -5.256 1.00 49.44 92 ASP A CA 1
ATOM 717 C C . ASP A 1 92 ? 17.830 10.365 -3.801 1.00 49.44 92 ASP A C 1
ATOM 719 O O . ASP A 1 92 ? 17.836 9.239 -3.303 1.00 49.44 92 ASP A O 1
ATOM 723 N N . GLU A 1 93 ? 18.162 11.453 -3.107 1.00 44.03 93 GLU A N 1
ATOM 724 C CA . GLU A 1 93 ? 18.580 11.507 -1.703 1.00 44.03 93 GLU A CA 1
ATOM 725 C C . GLU A 1 93 ? 17.424 11.363 -0.681 1.00 44.03 93 GLU A C 1
ATOM 727 O O . GLU A 1 93 ? 17.628 10.874 0.426 1.00 44.03 93 GLU A O 1
ATOM 732 N N . VAL A 1 94 ? 16.190 11.720 -1.056 1.00 43.66 94 VAL A N 1
ATOM 733 C CA . VAL A 1 94 ? 14.958 11.626 -0.242 1.00 43.66 94 VAL A CA 1
ATOM 734 C C . VAL A 1 94 ? 14.020 10.533 -0.785 1.00 43.66 94 VAL A C 1
ATOM 736 O O . VAL A 1 94 ? 12.868 10.388 -0.369 1.00 43.66 94 VAL A O 1
ATOM 739 N N . ARG A 1 95 ? 14.497 9.676 -1.693 1.00 50.00 95 ARG A N 1
ATOM 740 C CA . ARG A 1 95 ? 13.798 8.423 -1.993 1.00 50.00 95 ARG A CA 1
ATOM 741 C C . ARG A 1 95 ? 13.800 7.585 -0.720 1.00 50.00 95 ARG A C 1
ATOM 743 O O . ARG A 1 95 ? 14.857 7.195 -0.228 1.00 50.00 95 ARG A O 1
ATOM 750 N N . LYS A 1 96 ? 12.613 7.247 -0.205 1.00 49.03 96 LYS A N 1
ATOM 751 C CA . LYS A 1 96 ? 12.452 6.091 0.689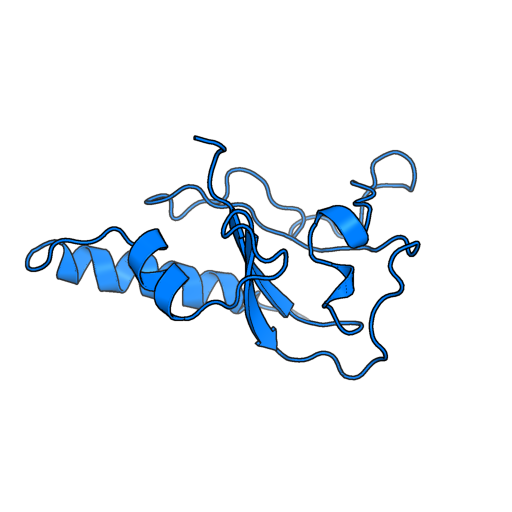 1.00 49.03 96 LYS A CA 1
ATOM 752 C C . LYS A 1 96 ? 12.819 4.867 -0.154 1.00 49.03 96 LYS A C 1
ATOM 754 O O . LYS A 1 96 ? 11.973 4.274 -0.815 1.00 49.03 96 LYS A O 1
ATOM 759 N N . ARG A 1 97 ? 14.120 4.592 -0.253 1.00 52.31 97 ARG A N 1
ATOM 760 C CA . ARG A 1 97 ? 14.671 3.459 -0.983 1.00 52.31 97 ARG A CA 1
ATOM 761 C C . ARG A 1 97 ? 14.378 2.240 -0.125 1.00 52.31 97 ARG A C 1
ATOM 763 O O . ARG A 1 97 ? 15.085 1.950 0.834 1.00 52.31 97 ARG A O 1
ATOM 770 N N . 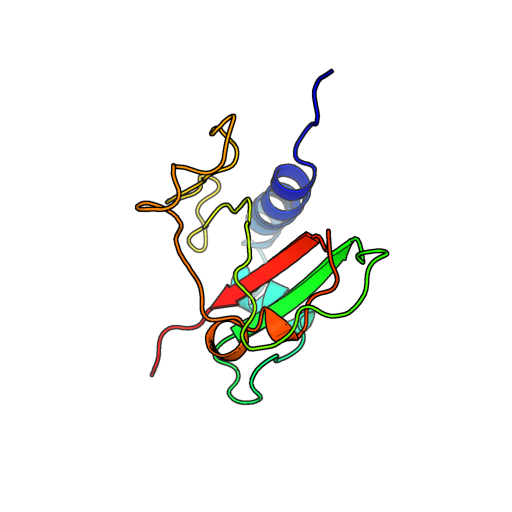CYS A 1 98 ? 13.261 1.603 -0.429 1.00 54.69 98 CYS A N 1
ATOM 771 C CA . CYS A 1 98 ? 12.870 0.354 0.190 1.00 54.69 98 CYS A CA 1
ATOM 772 C C . CYS A 1 98 ? 13.624 -0.768 -0.521 1.00 54.69 98 CYS A C 1
ATOM 774 O O . CYS A 1 98 ? 13.552 -0.873 -1.745 1.00 54.69 98 CYS A O 1
ATOM 776 N N . ASP A 1 99 ? 14.363 -1.571 0.239 1.00 57.62 99 ASP A N 1
ATOM 777 C CA . ASP A 1 99 ? 14.860 -2.857 -0.241 1.00 57.62 99 ASP A CA 1
ATOM 778 C C . ASP A 1 99 ? 13.640 -3.739 -0.537 1.00 57.62 99 ASP A C 1
ATOM 780 O O . ASP A 1 99 ? 12.851 -4.032 0.371 1.00 57.62 99 ASP A O 1
ATOM 784 N N . ALA A 1 100 ? 13.449 -4.095 -1.811 1.00 57.06 100 ALA A N 1
ATOM 785 C CA . ALA A 1 100 ? 12.241 -4.772 -2.261 1.00 57.06 100 ALA A CA 1
ATOM 786 C C . ALA A 1 100 ? 12.052 -6.130 -1.570 1.00 57.06 100 ALA A C 1
ATOM 788 O O . ALA A 1 100 ? 10.910 -6.531 -1.321 1.00 57.06 100 ALA A O 1
ATOM 789 N N . GLY A 1 101 ? 13.154 -6.780 -1.174 1.00 53.47 101 GLY A N 1
ATOM 790 C CA . GLY A 1 101 ? 13.137 -8.032 -0.421 1.00 53.47 101 GLY A CA 1
ATOM 791 C C . GLY A 1 101 ? 12.611 -7.892 1.011 1.00 53.47 101 GLY A C 1
ATOM 792 O O . GLY A 1 101 ? 12.069 -8.849 1.553 1.00 53.47 101 GLY A O 1
ATOM 793 N N . ARG A 1 102 ? 12.703 -6.707 1.635 1.00 59.34 102 ARG A N 1
ATOM 794 C CA . ARG A 1 102 ? 12.226 -6.489 3.020 1.00 59.34 102 ARG A CA 1
ATOM 795 C C . ARG A 1 102 ? 10.813 -5.937 3.129 1.00 59.34 102 ARG A C 1
ATOM 797 O O . ARG A 1 102 ? 10.210 -6.046 4.189 1.00 59.34 102 ARG A O 1
ATOM 804 N N . THR A 1 103 ? 10.292 -5.310 2.079 1.00 59.59 103 THR A N 1
ATOM 805 C CA . THR A 1 103 ? 8.979 -4.641 2.127 1.00 59.59 103 THR A CA 1
ATOM 806 C C . THR A 1 103 ? 7.886 -5.400 1.386 1.00 59.59 103 THR A C 1
ATOM 808 O O . THR A 1 103 ? 6.811 -4.852 1.161 1.00 59.59 103 THR A O 1
ATOM 811 N N . GLY A 1 104 ? 8.175 -6.627 0.942 1.00 60.03 104 GLY A N 1
ATOM 812 C CA . GLY A 1 104 ? 7.278 -7.400 0.089 1.00 60.03 104 GLY A CA 1
ATOM 813 C C . GLY A 1 104 ? 7.168 -6.862 -1.339 1.00 60.03 104 GLY A C 1
ATOM 814 O O . GLY A 1 104 ? 6.349 -7.355 -2.113 1.00 60.03 104 GLY A O 1
ATOM 815 N N . ALA A 1 105 ? 7.996 -5.877 -1.706 1.00 59.81 105 ALA A N 1
ATOM 816 C CA . ALA A 1 105 ? 7.907 -5.239 -3.010 1.00 59.81 105 ALA A CA 1
ATOM 817 C C . ALA A 1 105 ? 8.522 -6.076 -4.149 1.00 59.81 105 ALA A C 1
ATOM 819 O O . ALA A 1 105 ? 8.264 -5.828 -5.321 1.00 59.81 105 ALA A O 1
ATOM 820 N N . GLY A 1 106 ? 9.303 -7.108 -3.817 1.00 58.47 106 GLY A N 1
ATOM 821 C CA . GLY A 1 106 ? 9.745 -8.111 -4.793 1.00 58.47 106 GLY A CA 1
ATOM 822 C C . GLY A 1 106 ? 8.604 -8.987 -5.328 1.00 58.47 106 GLY A C 1
ATOM 823 O O . GLY A 1 106 ? 8.753 -9.620 -6.365 1.00 58.47 106 GLY A O 1
ATOM 824 N N . SER A 1 107 ? 7.447 -9.001 -4.651 1.00 58.19 107 SER A N 1
ATOM 825 C CA . SER A 1 107 ? 6.232 -9.676 -5.134 1.00 58.19 107 SER A CA 1
ATOM 826 C C . SER A 1 107 ? 5.432 -8.835 -6.128 1.00 58.19 107 SER A C 1
ATOM 828 O O . SER A 1 107 ? 4.306 -9.202 -6.462 1.00 58.19 107 SER A O 1
ATOM 830 N N . ASP A 1 108 ? 5.947 -7.667 -6.507 1.00 70.00 108 ASP A N 1
ATOM 831 C CA . ASP A 1 108 ? 5.202 -6.720 -7.311 1.00 70.00 108 ASP A CA 1
ATOM 832 C C . ASP A 1 108 ? 5.590 -6.774 -8.776 1.00 70.00 108 ASP A C 1
ATOM 834 O O . ASP A 1 108 ? 6.774 -6.859 -9.105 1.00 70.00 108 ASP A O 1
ATOM 838 N N . ASP A 1 109 ? 4.605 -6.570 -9.637 1.00 73.44 109 ASP A N 1
ATOM 839 C CA . ASP A 1 109 ? 4.847 -6.249 -11.037 1.00 73.44 109 ASP A CA 1
ATOM 840 C C . ASP A 1 109 ? 5.060 -4.739 -11.227 1.00 73.44 109 ASP A C 1
ATOM 842 O O . ASP A 1 109 ? 4.621 -3.892 -10.431 1.00 73.44 109 ASP A O 1
ATOM 846 N N . HIS A 1 110 ? 5.749 -4.365 -12.309 1.00 67.44 110 HIS A N 1
ATOM 847 C CA . HIS A 1 110 ? 5.887 -2.956 -12.674 1.00 67.44 110 HIS A CA 1
ATOM 848 C C . HIS A 1 110 ? 4.500 -2.320 -12.874 1.00 67.44 110 HIS A C 1
ATOM 850 O O . HIS A 1 110 ? 3.665 -2.853 -13.602 1.00 67.44 110 HIS A O 1
ATOM 856 N N . GLU A 1 111 ? 4.283 -1.153 -12.260 1.00 66.19 111 GLU A N 1
ATOM 857 C CA . GLU A 1 111 ? 3.010 -0.406 -12.269 1.00 66.19 111 GLU A CA 1
ATOM 858 C C . GLU A 1 111 ? 1.857 -1.041 -11.462 1.00 66.19 111 GLU A C 1
ATOM 860 O O . GLU A 1 111 ? 0.729 -0.548 -11.483 1.00 66.19 111 GLU A O 1
ATOM 865 N N . GLU A 1 112 ? 2.129 -2.076 -10.666 1.00 73.56 112 GLU A N 1
ATOM 866 C CA . GLU A 1 112 ? 1.115 -2.678 -9.800 1.00 73.56 112 GLU A CA 1
ATOM 867 C C . GLU A 1 112 ? 0.613 -1.708 -8.710 1.00 73.56 112 GLU A C 1
ATOM 869 O O . GLU A 1 112 ? 1.393 -0.998 -8.063 1.00 73.56 112 GLU A O 1
ATOM 874 N N . ARG A 1 113 ? -0.702 -1.721 -8.443 1.00 73.88 113 ARG A N 1
ATOM 875 C CA . ARG A 1 113 ? -1.336 -0.969 -7.342 1.00 73.88 113 ARG A CA 1
ATOM 876 C C . ARG A 1 113 ? -1.955 -1.917 -6.327 1.00 73.88 113 ARG A C 1
ATOM 878 O O . ARG A 1 113 ? -2.626 -2.881 -6.683 1.00 73.88 113 ARG A O 1
ATOM 885 N N . ARG A 1 114 ? -1.754 -1.619 -5.046 1.00 78.44 114 ARG A N 1
ATOM 886 C CA . ARG A 1 114 ? -1.934 -2.591 -3.954 1.00 78.44 114 ARG A CA 1
ATOM 887 C C . ARG A 1 114 ? -2.148 -1.896 -2.623 1.00 78.44 114 ARG A C 1
ATOM 889 O O . ARG A 1 114 ? -1.824 -0.716 -2.467 1.00 78.44 114 ARG A O 1
ATOM 896 N N . VAL A 1 115 ? -2.677 -2.658 -1.677 1.00 76.88 115 VAL A N 1
ATOM 897 C CA . VAL A 1 115 ? -2.807 -2.283 -0.268 1.00 76.88 115 VAL A CA 1
ATOM 898 C C . VAL A 1 115 ? -1.914 -3.201 0.556 1.00 76.88 115 VAL A C 1
ATOM 900 O O . VAL A 1 115 ? -1.860 -4.401 0.293 1.00 76.88 115 VAL A O 1
ATOM 903 N N . PHE A 1 116 ? -1.238 -2.631 1.554 1.00 79.81 116 PHE A N 1
ATOM 904 C CA . PHE A 1 116 ? -0.495 -3.377 2.565 1.00 79.81 116 PHE A CA 1
ATOM 905 C C . PHE A 1 116 ? -1.147 -3.192 3.935 1.00 79.81 116 PHE A C 1
ATOM 907 O O . PHE A 1 116 ? -1.537 -2.078 4.289 1.00 79.81 116 PHE A O 1
ATOM 914 N N . SER A 1 117 ? -1.229 -4.273 4.708 1.00 78.00 117 SER A N 1
ATOM 915 C CA . SER A 1 117 ? -1.516 -4.235 6.141 1.00 78.00 117 SER A CA 1
ATOM 916 C C . SER A 1 117 ? -0.255 -4.664 6.878 1.00 78.00 117 SER A C 1
ATOM 918 O O . SER A 1 117 ? 0.298 -5.725 6.586 1.00 78.00 117 SER A O 1
ATOM 920 N N . ILE A 1 118 ? 0.220 -3.810 7.785 1.00 80.00 118 ILE A N 1
ATOM 921 C CA . ILE A 1 118 ? 1.455 -4.022 8.542 1.00 80.00 118 ILE A CA 1
ATOM 922 C C . ILE A 1 118 ? 1.078 -4.146 10.012 1.00 80.00 118 ILE A C 1
ATOM 924 O O . ILE A 1 118 ? 0.515 -3.215 10.590 1.00 80.00 118 ILE A O 1
ATOM 928 N N . SER A 1 119 ? 1.386 -5.294 10.608 1.00 74.88 119 SER A N 1
ATOM 929 C CA . SER A 1 119 ? 1.184 -5.514 12.041 1.00 74.88 119 SER A CA 1
ATOM 930 C C . SER A 1 119 ? 2.446 -5.108 12.811 1.00 74.88 119 SER A C 1
ATOM 932 O O . SER A 1 119 ? 3.548 -5.433 12.365 1.00 74.88 119 SER A O 1
ATOM 934 N N . PRO A 1 120 ? 2.336 -4.410 13.956 1.00 65.94 120 PRO A N 1
ATOM 935 C CA . PRO A 1 120 ? 3.486 -4.205 14.829 1.00 65.94 120 PRO A CA 1
ATOM 936 C C . PRO A 1 120 ? 4.015 -5.560 15.339 1.00 65.94 120 PRO A C 1
ATOM 938 O O . PRO A 1 120 ? 3.217 -6.483 15.527 1.00 65.94 120 PRO A O 1
ATOM 941 N N . PRO A 1 121 ? 5.335 -5.697 15.566 1.00 57.88 121 PRO A N 1
ATOM 942 C CA . PRO A 1 121 ? 5.884 -6.890 16.199 1.00 57.88 121 PRO A CA 1
ATOM 943 C C . PRO A 1 121 ? 5.295 -7.053 17.608 1.00 57.88 121 PRO A C 1
ATOM 945 O O . PRO A 1 121 ? 5.081 -6.058 18.305 1.00 57.88 121 PRO A O 1
ATOM 948 N N . ALA A 1 122 ? 5.007 -8.304 17.976 1.00 53.44 122 ALA A N 1
ATOM 949 C CA . ALA A 1 122 ? 4.481 -8.687 19.287 1.00 53.44 122 ALA A CA 1
ATOM 950 C C . ALA A 1 122 ? 5.479 -8.438 20.428 1.00 53.44 122 ALA A C 1
ATOM 952 O O . ALA A 1 122 ? 6.705 -8.539 20.181 1.00 53.44 122 ALA A O 1
#

Foldseek 3Di:
DDPDPCVLVVLVCLLVVVVVVVVPDDDFSVRVVQVQWDDLQPPSQKTKDFPDADPADQDDQQDFDDDWDFADDGSDSHGPDTCPPPPDRPPPVPPPRDRCNVRSSSVGGVPIDMDMDGDDDD

Secondary structure (DSSP, 8-state):
-----HHHHHHHHHHHHHHHHTTT--S-HHHHHHTTPEESSSSSSEEEEEEE--SSPBPPTT-B-----EEE-TT-SSEEEE-TT-SS---TTT----BTTTTTGGGPBTT-EEEEEEPPP-

Radius of gyration: 15.55 Å; chains: 1; bounding box: 42×32×36 Å

InterPro domains:
  IPR042282 Inactive peptidyl-prolyl cis-trans isomerase FKBP6/shutdown [PTHR46674] (23-90)
  IPR046357 Peptidyl-prolyl cis-trans isomerase domain superfamily [G3DSA:3.10.50.40] (21-114)

Sequence (122 aa):
MSGRNGLVSSIRRLISAEERLRRTHSTSPFEQLRQQMSDVLGDQGILKEVIQPGDGPPVPENASVIAHYSGFLEYSDQPFETTTNLKYPPDDEVRKRCDAGRTGAGSDDHEERRVFSISPPA

pLDDT: mean 70.22, std 14.55, range [29.94, 89.38]

Organism: NCBI:txid159716